Protein AF-A0A2E1WHD1-F1 (afdb_monomer_lite)

pLDDT: mean 82.84, std 16.41, range [35.38, 97.62]

Sequence (177 aa):
MTIEGKLEAGIHPQEYGLNVEYLDINANNSYVYALLTLVSHVQRGSISQGQMKWLYERAIASAVPRNYIEEFMAFDHRKADLEEYMISSGGDSIARVLLYDTAQMIAYGDRYDRRRRSSNSYRKVYSDAARILGVSPGVSRSIVTIVKQEVKLLDTKTRVFWGETPYTPPPENHTQN

Foldseek 3Di:
DDDPQQDPDQPDCPPVVHDSVPDGPQLVLLLLLLLLLLLCVLVVNDDDPLLLVVVLVVCVSSVPDVVSNVVSSPDNSNPDDNQVSLVSNPHLVCLLVSLLSSLLSVVRSCVVVVHDDDLVVCVSSSVVSCVVSVHDPVSSVVSNVVSVVVSVVVVVCCCVVDVVPHDDDDPPPPPDD

Radius of gyration: 17.39 Å; chains: 1; bounding box: 35×46×44 Å

Structure (mmCIF, N/CA/C/O backbone):
data_AF-A0A2E1WHD1-F1
#
_entry.id   AF-A0A2E1WHD1-F1
#
loop_
_atom_site.group_PDB
_atom_site.id
_atom_site.type_symbol
_atom_site.label_atom_id
_atom_site.label_alt_id
_atom_site.label_comp_id
_atom_site.label_asym_id
_atom_site.label_entity_id
_atom_site.label_seq_id
_atom_site.pdbx_PDB_ins_code
_atom_site.Cartn_x
_atom_site.Cartn_y
_atom_site.Cartn_z
_atom_site.occupancy
_atom_site.B_iso_or_equiv
_atom_site.auth_seq_id
_atom_site.auth_comp_id
_atom_site.auth_asym_id
_atom_site.auth_atom_id
_atom_site.pdbx_PDB_model_num
ATOM 1 N N . MET A 1 1 ? 16.466 -17.774 -0.183 1.00 35.38 1 MET A N 1
ATOM 2 C CA . MET A 1 1 ? 15.896 -19.127 0.021 1.00 35.38 1 MET A CA 1
ATOM 3 C C . MET A 1 1 ? 15.836 -19.291 1.532 1.00 35.38 1 MET A C 1
ATOM 5 O O . MET A 1 1 ? 16.863 -19.111 2.146 1.00 35.38 1 MET A O 1
ATOM 9 N N . THR A 1 2 ? 14.687 -19.436 2.192 1.00 38.84 2 THR A N 1
ATOM 10 C CA . THR A 1 2 ? 14.675 -19.396 3.674 1.00 38.84 2 THR A CA 1
ATOM 11 C C . THR A 1 2 ? 15.324 -20.648 4.270 1.00 38.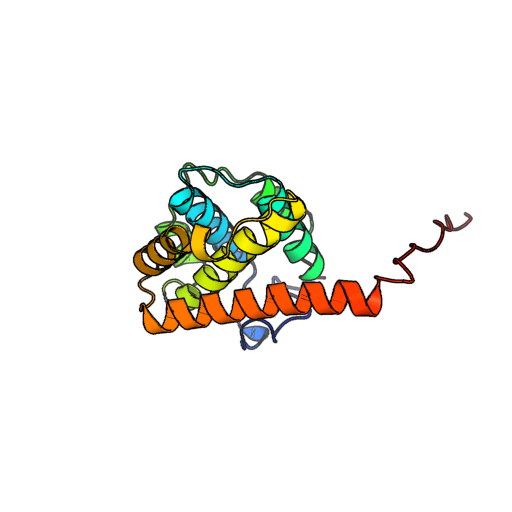84 2 THR A C 1
ATOM 13 O O . THR A 1 2 ? 14.853 -21.752 3.999 1.00 38.84 2 THR A O 1
ATOM 16 N N . ILE A 1 3 ? 16.342 -20.474 5.115 1.00 36.78 3 ILE A N 1
ATOM 17 C CA . ILE A 1 3 ? 16.845 -21.494 6.046 1.00 36.78 3 ILE A CA 1
ATOM 18 C C . ILE A 1 3 ? 16.324 -21.110 7.444 1.00 36.78 3 ILE A C 1
ATOM 20 O O . ILE A 1 3 ? 16.394 -19.948 7.835 1.00 36.78 3 ILE A O 1
ATOM 24 N N . GLU A 1 4 ? 15.731 -22.063 8.171 1.00 42.16 4 GLU A N 1
ATOM 25 C CA . GLU A 1 4 ? 15.281 -21.897 9.574 1.00 42.16 4 GLU A CA 1
ATOM 26 C C . GLU A 1 4 ? 14.217 -20.808 9.841 1.00 42.16 4 GLU A C 1
ATOM 28 O O . GLU A 1 4 ? 14.164 -20.222 10.920 1.00 42.16 4 GLU A O 1
ATOM 33 N N . GLY A 1 5 ? 13.336 -20.515 8.878 1.00 40.38 5 GLY A N 1
ATOM 34 C CA . GLY A 1 5 ? 12.255 -19.534 9.081 1.00 40.38 5 GLY A CA 1
ATOM 35 C C . GLY A 1 5 ? 12.724 -18.074 9.133 1.00 40.38 5 GLY A C 1
ATOM 36 O O . GLY A 1 5 ? 11.909 -17.175 9.330 1.00 40.38 5 GLY A O 1
ATOM 37 N N . LYS A 1 6 ? 14.016 -17.822 8.892 1.00 43.66 6 LYS A N 1
ATOM 38 C CA . LYS A 1 6 ? 14.571 -16.487 8.664 1.00 43.66 6 LYS A CA 1
ATOM 39 C C . LYS A 1 6 ? 14.676 -16.227 7.165 1.00 43.66 6 LYS A C 1
ATOM 41 O O . LYS A 1 6 ? 15.094 -17.087 6.387 1.00 43.66 6 LYS A O 1
ATOM 46 N N . LEU A 1 7 ? 14.274 -15.026 6.753 1.00 43.50 7 LEU A N 1
ATOM 47 C CA . LEU A 1 7 ? 14.464 -14.539 5.389 1.00 43.50 7 LEU A CA 1
ATOM 48 C C . LEU A 1 7 ? 15.967 -14.453 5.095 1.00 43.50 7 LEU A C 1
ATOM 50 O O . LEU A 1 7 ? 16.631 -13.519 5.537 1.00 43.50 7 LEU A O 1
ATOM 54 N N . GLU A 1 8 ? 16.514 -15.396 4.322 1.00 43.00 8 GLU A N 1
ATOM 55 C CA . GLU A 1 8 ? 17.799 -15.156 3.661 1.00 43.00 8 GLU A CA 1
ATOM 56 C C . GLU A 1 8 ? 17.590 -14.062 2.613 1.00 43.00 8 GLU A C 1
ATOM 58 O O . GLU A 1 8 ? 17.079 -14.322 1.522 1.00 43.00 8 GLU A O 1
ATOM 63 N N . ALA A 1 9 ? 17.962 -12.842 2.999 1.00 41.62 9 ALA A N 1
ATOM 64 C CA . ALA A 1 9 ? 18.231 -11.701 2.136 1.00 41.62 9 ALA A CA 1
ATOM 65 C C . ALA A 1 9 ? 17.211 -11.487 1.000 1.00 41.62 9 ALA A C 1
ATOM 67 O O . ALA A 1 9 ? 17.521 -11.619 -0.183 1.00 41.62 9 ALA A O 1
ATOM 68 N N . GLY A 1 10 ? 16.005 -11.050 1.368 1.00 38.16 10 GLY A N 1
ATOM 69 C CA . GLY A 1 10 ? 15.224 -10.161 0.511 1.00 38.16 10 GLY A CA 1
ATOM 70 C C . GLY A 1 10 ? 15.826 -8.758 0.605 1.00 38.16 10 GLY A C 1
ATOM 71 O O . GLY A 1 10 ? 15.809 -8.134 1.667 1.00 38.16 10 GLY A O 1
ATOM 72 N N . ILE A 1 11 ? 16.433 -8.277 -0.478 1.00 41.28 11 ILE A N 1
ATOM 73 C CA . ILE A 1 11 ? 17.066 -6.957 -0.537 1.00 41.28 11 ILE A CA 1
ATOM 74 C C . ILE A 1 11 ? 15.963 -5.894 -0.512 1.00 41.28 11 ILE A C 1
ATOM 76 O O . ILE A 1 11 ? 15.415 -5.561 -1.552 1.00 41.28 11 ILE A O 1
ATOM 80 N N . HIS A 1 12 ? 15.646 -5.373 0.674 1.00 43.06 12 HIS A N 1
ATOM 81 C CA . HIS A 1 12 ? 15.426 -3.941 0.915 1.00 43.06 12 HIS A CA 1
ATOM 82 C C . HIS A 1 12 ? 15.328 -3.626 2.430 1.00 43.06 12 HIS A C 1
ATOM 84 O O . HIS A 1 12 ? 14.352 -3.036 2.886 1.00 43.06 12 HIS A O 1
ATOM 90 N N . PRO A 1 13 ? 16.373 -3.897 3.246 1.00 40.78 13 PRO A N 1
ATOM 91 C CA . PRO A 1 13 ? 16.456 -3.342 4.612 1.00 40.78 13 PRO A CA 1
ATOM 92 C C . PRO A 1 13 ? 16.420 -1.793 4.642 1.00 40.78 13 PRO A C 1
ATOM 94 O O . PRO A 1 13 ? 16.269 -1.169 5.688 1.00 40.78 13 PRO A O 1
ATOM 97 N N . GLN A 1 14 ? 16.523 -1.150 3.474 1.00 45.44 14 GLN A N 1
ATOM 98 C CA . GLN A 1 14 ? 16.440 0.297 3.286 1.00 45.44 14 GLN A CA 1
ATOM 99 C C . GLN A 1 14 ? 15.009 0.846 3.187 1.00 45.44 14 GLN A C 1
ATOM 101 O O . GLN A 1 14 ? 14.849 2.054 3.322 1.00 45.44 14 GLN A O 1
ATOM 106 N N . GLU A 1 15 ? 13.982 0.023 2.939 1.00 55.50 15 GLU A N 1
ATOM 107 C CA . GLU A 1 15 ? 12.640 0.562 2.659 1.00 55.50 15 GLU A CA 1
ATOM 108 C C . GLU A 1 15 ? 11.956 1.133 3.908 1.00 55.50 15 GLU A C 1
ATOM 110 O O . GLU A 1 15 ? 11.275 2.153 3.838 1.00 55.50 15 GLU A O 1
ATOM 115 N N . TYR A 1 16 ? 12.214 0.532 5.071 1.00 62.34 16 TYR A N 1
ATOM 116 C CA . TYR A 1 16 ? 11.620 0.956 6.343 1.00 62.34 16 TYR A CA 1
ATOM 117 C C . TYR A 1 16 ? 12.642 1.442 7.375 1.00 62.34 16 TYR A C 1
ATOM 119 O O . TYR A 1 16 ? 12.263 1.836 8.476 1.00 62.34 16 TYR A O 1
ATOM 127 N N . GLY A 1 17 ? 13.937 1.406 7.041 1.00 61.84 17 GLY A N 1
ATOM 128 C CA . GLY A 1 17 ? 15.014 1.739 7.977 1.00 61.84 17 GLY A CA 1
ATOM 129 C C . GLY A 1 17 ? 15.140 0.755 9.148 1.00 61.84 17 GLY A C 1
ATOM 130 O O . GLY A 1 17 ? 15.564 1.157 10.230 1.00 61.84 17 GLY A O 1
ATOM 131 N N . LEU A 1 18 ? 14.755 -0.512 8.948 1.00 64.56 18 LEU A N 1
ATOM 132 C CA . LEU A 1 18 ? 14.842 -1.584 9.945 1.00 64.56 18 LEU A CA 1
ATOM 133 C C . LEU A 1 18 ? 16.026 -2.513 9.651 1.00 64.56 18 LEU A C 1
ATOM 135 O O . LEU A 1 18 ? 16.345 -2.786 8.494 1.00 64.56 18 LEU A O 1
ATOM 139 N N . ASN A 1 19 ? 16.660 -3.037 10.705 1.00 66.00 19 ASN A N 1
ATOM 140 C CA . ASN A 1 19 ? 17.640 -4.113 10.553 1.00 66.00 19 ASN A CA 1
ATOM 141 C C . ASN A 1 19 ? 16.906 -5.411 10.155 1.00 66.00 19 ASN A C 1
ATOM 143 O O . ASN A 1 19 ? 15.895 -5.769 10.757 1.00 66.00 19 ASN A O 1
ATOM 147 N N . VAL A 1 20 ? 17.435 -6.101 9.141 1.00 62.84 20 VAL A N 1
ATOM 148 C CA . VAL A 1 20 ? 16.902 -7.346 8.566 1.00 62.84 20 VAL A CA 1
ATOM 149 C C . VAL A 1 20 ? 16.704 -8.454 9.607 1.00 62.84 20 VAL A C 1
ATOM 151 O O . VAL A 1 20 ? 15.812 -9.281 9.456 1.00 62.84 20 VAL A O 1
ATOM 154 N N . GLU A 1 21 ? 17.479 -8.443 10.693 1.00 67.75 21 GLU A N 1
ATOM 155 C CA . GLU A 1 21 ? 17.384 -9.424 11.783 1.00 67.75 21 GLU A CA 1
ATOM 156 C C . GLU A 1 21 ? 16.073 -9.343 12.581 1.00 67.75 21 GLU A C 1
ATOM 158 O O . GLU A 1 21 ? 15.735 -10.291 13.285 1.00 67.75 21 GLU A O 1
ATOM 163 N N . TYR A 1 22 ? 15.322 -8.242 12.459 1.00 65.94 22 TYR A N 1
ATOM 164 C CA . TYR A 1 22 ? 14.013 -8.073 13.100 1.00 65.94 22 TYR A CA 1
ATOM 165 C C . TYR A 1 22 ? 12.838 -8.564 12.240 1.00 65.94 22 TYR A C 1
ATOM 167 O O . TYR A 1 22 ? 11.689 -8.417 12.651 1.00 65.94 22 TYR A O 1
ATOM 175 N N . LEU A 1 23 ? 13.092 -9.119 11.049 1.00 64.19 23 LEU A N 1
ATOM 176 C CA . LEU A 1 23 ? 12.035 -9.617 10.169 1.00 64.19 23 LEU A CA 1
ATOM 177 C C . LEU A 1 23 ? 11.653 -11.059 10.529 1.00 64.19 23 LEU A C 1
ATOM 179 O O . LEU A 1 23 ? 12.451 -11.982 10.367 1.00 64.19 23 LEU A O 1
ATOM 183 N N . ASP A 1 24 ? 10.405 -11.246 10.956 1.00 68.56 24 ASP A N 1
ATOM 184 C CA . ASP A 1 24 ? 9.797 -12.549 11.239 1.00 68.56 24 ASP A CA 1
ATOM 185 C C . ASP A 1 24 ? 8.795 -12.925 10.133 1.00 68.56 24 ASP A C 1
ATOM 187 O O . ASP A 1 24 ? 7.937 -12.128 9.745 1.00 68.56 24 ASP A O 1
ATOM 191 N N . ILE A 1 25 ? 8.908 -14.143 9.592 1.00 64.69 25 ILE A N 1
ATOM 192 C CA . ILE A 1 25 ? 8.091 -14.586 8.453 1.00 64.69 25 ILE A CA 1
ATOM 193 C C . ILE A 1 25 ? 6.607 -14.759 8.805 1.00 64.69 25 ILE A C 1
ATOM 195 O O . ILE A 1 25 ? 5.747 -14.467 7.976 1.00 64.69 25 ILE A O 1
ATOM 199 N N . ASN A 1 26 ? 6.289 -15.179 10.030 1.00 66.06 26 ASN A N 1
ATOM 200 C CA . ASN A 1 26 ? 4.904 -15.328 10.468 1.00 66.06 26 ASN A CA 1
ATOM 201 C C . ASN A 1 26 ? 4.280 -13.951 10.707 1.00 66.06 26 ASN A C 1
ATOM 203 O O . ASN A 1 26 ? 3.154 -13.703 10.273 1.00 66.06 26 ASN A O 1
ATOM 207 N N . ALA A 1 27 ? 5.047 -13.026 11.294 1.00 71.94 27 ALA A N 1
ATOM 208 C CA . ALA A 1 27 ? 4.636 -11.629 11.416 1.00 71.94 27 ALA A CA 1
ATOM 209 C C . ALA A 1 27 ? 4.400 -10.978 10.039 1.00 71.94 27 ALA A C 1
ATOM 211 O O . ALA A 1 27 ? 3.487 -10.164 9.902 1.00 71.94 27 ALA A O 1
ATOM 212 N N . ASN A 1 28 ? 5.153 -11.371 9.002 1.00 74.50 28 ASN A N 1
ATOM 213 C CA . ASN A 1 28 ? 4.973 -10.862 7.638 1.00 74.50 28 ASN A CA 1
ATOM 214 C C . ASN A 1 28 ? 3.647 -11.293 6.991 1.00 74.50 28 ASN A C 1
ATOM 216 O O . ASN A 1 28 ? 3.013 -10.476 6.326 1.00 74.50 28 ASN A O 1
ATOM 220 N N . ASN A 1 29 ? 3.183 -12.531 7.185 1.00 81.06 29 ASN A N 1
ATOM 221 C CA . ASN A 1 29 ? 1.879 -12.940 6.640 1.00 81.06 29 ASN A CA 1
ATOM 222 C C . ASN A 1 29 ? 0.736 -12.185 7.325 1.00 81.06 29 ASN A C 1
ATOM 224 O O . ASN A 1 29 ? -0.117 -11.610 6.647 1.00 81.06 29 ASN A O 1
ATOM 228 N N . SER A 1 30 ? 0.772 -12.093 8.659 1.00 85.50 30 SER A N 1
ATOM 229 C CA . SER A 1 30 ? -0.159 -11.248 9.413 1.00 85.50 30 SER A CA 1
ATOM 230 C C . SER A 1 30 ? -0.097 -9.787 8.972 1.00 85.50 30 SER A C 1
ATOM 232 O O . SER A 1 30 ? -1.130 -9.132 8.868 1.00 85.50 30 SER A O 1
ATOM 234 N N . TYR A 1 31 ? 1.091 -9.278 8.641 1.00 88.75 31 TYR A N 1
ATOM 235 C CA . TYR A 1 31 ? 1.258 -7.922 8.129 1.00 88.75 31 TYR A CA 1
ATOM 236 C C . TYR A 1 31 ? 0.536 -7.732 6.788 1.00 88.75 31 TYR A C 1
ATOM 238 O O . TYR A 1 31 ? -0.207 -6.765 6.614 1.00 88.75 31 TYR A O 1
ATOM 246 N N . VAL A 1 32 ? 0.696 -8.667 5.844 1.00 91.81 32 VAL A N 1
ATOM 247 C CA . VAL A 1 32 ? 0.009 -8.599 4.544 1.00 91.81 32 VAL A CA 1
ATOM 248 C C . VAL A 1 32 ? -1.510 -8.715 4.716 1.00 91.81 32 VAL A C 1
ATOM 250 O O . VAL A 1 32 ? -2.257 -7.985 4.061 1.00 91.81 32 VAL A O 1
ATOM 253 N N . TYR A 1 33 ? -1.989 -9.554 5.638 1.00 94.19 33 TYR A N 1
ATOM 254 C CA . TYR A 1 33 ? -3.413 -9.627 5.979 1.00 94.19 33 TYR A CA 1
ATOM 255 C C . TYR A 1 33 ? -3.930 -8.325 6.590 1.00 94.19 33 TYR A C 1
ATOM 257 O O . TYR A 1 33 ? -4.992 -7.846 6.182 1.00 94.19 33 TYR A O 1
ATOM 265 N N . ALA A 1 34 ? -3.172 -7.691 7.489 1.00 95.00 34 ALA A N 1
ATOM 266 C CA . ALA A 1 34 ? -3.506 -6.377 8.030 1.00 95.00 34 ALA A CA 1
ATOM 267 C C . ALA A 1 34 ? -3.568 -5.315 6.918 1.00 95.00 34 ALA A C 1
ATOM 269 O O . ALA A 1 34 ? -4.510 -4.521 6.879 1.00 95.00 34 ALA A O 1
ATOM 270 N N . LEU A 1 35 ? -2.626 -5.337 5.968 1.00 96.38 35 LEU A N 1
ATOM 271 C CA . LEU A 1 35 ? -2.591 -4.416 4.827 1.00 96.38 35 LEU A CA 1
ATOM 272 C C . LEU A 1 35 ? -3.826 -4.577 3.940 1.00 96.38 35 LEU A C 1
ATOM 274 O O . LEU A 1 35 ? -4.530 -3.599 3.677 1.00 96.38 35 LEU A O 1
ATOM 278 N N . LEU A 1 36 ? -4.118 -5.805 3.509 1.00 97.38 36 LEU A N 1
ATOM 279 C CA . LEU A 1 36 ? -5.283 -6.108 2.679 1.00 97.38 36 LEU A CA 1
ATOM 280 C C . LEU A 1 36 ? -6.583 -5.725 3.392 1.00 97.38 36 LEU A C 1
ATOM 282 O O . LEU A 1 36 ? -7.445 -5.070 2.802 1.00 97.38 36 LEU A O 1
ATOM 286 N N . THR A 1 37 ? -6.708 -6.066 4.674 1.00 97.19 37 THR A N 1
ATOM 287 C CA . THR A 1 37 ? -7.889 -5.746 5.486 1.00 97.19 37 THR A CA 1
ATOM 288 C C . THR A 1 37 ? -8.070 -4.239 5.634 1.00 97.19 37 THR A C 1
ATOM 290 O O . THR A 1 37 ? -9.170 -3.725 5.417 1.00 97.19 37 THR A O 1
ATOM 293 N N . LEU A 1 38 ? -6.999 -3.496 5.927 1.00 97.62 38 LEU A N 1
ATOM 294 C CA . LEU A 1 38 ? -7.058 -2.045 6.065 1.00 97.62 38 LEU A CA 1
ATOM 295 C C . LEU A 1 38 ? -7.424 -1.369 4.741 1.00 97.62 38 LEU A C 1
ATOM 297 O O . LEU A 1 38 ? -8.359 -0.568 4.717 1.00 97.62 38 LEU A O 1
ATOM 301 N N . VAL A 1 39 ? -6.737 -1.707 3.642 1.00 97.19 39 VAL A N 1
ATOM 302 C CA . VAL A 1 39 ? -6.990 -1.153 2.297 1.00 97.19 39 VAL A CA 1
ATOM 303 C C . VAL A 1 39 ? -8.427 -1.437 1.858 1.00 97.19 39 VAL A C 1
ATOM 305 O O . VAL A 1 39 ? -9.114 -0.541 1.362 1.00 97.19 39 VAL A O 1
ATOM 308 N N . SER A 1 40 ? -8.901 -2.662 2.089 1.00 96.62 40 SER A N 1
ATOM 309 C CA . SER A 1 40 ? -10.293 -3.069 1.899 1.00 96.62 40 SER A CA 1
ATOM 310 C C . SER A 1 40 ? -11.240 -2.183 2.706 1.00 96.62 40 SER A C 1
ATOM 312 O O . SER A 1 40 ? -12.143 -1.564 2.140 1.00 96.62 40 SER A O 1
ATOM 314 N N . HIS A 1 41 ? -11.012 -2.048 4.012 1.00 95.38 41 HIS A N 1
ATOM 315 C CA . HIS A 1 41 ? -11.870 -1.295 4.921 1.00 95.38 41 HIS A CA 1
ATOM 316 C C . HIS A 1 41 ? -11.998 0.180 4.511 1.00 95.38 41 HIS A C 1
ATOM 318 O O . HIS A 1 41 ? -13.108 0.690 4.327 1.00 95.38 41 HIS A O 1
ATOM 324 N N . VAL A 1 42 ? -10.873 0.865 4.271 1.00 95.81 42 VAL A N 1
ATOM 325 C CA . VAL A 1 42 ? -10.873 2.293 3.897 1.00 95.81 42 VAL A CA 1
ATOM 326 C C . VAL A 1 42 ? -11.410 2.552 2.484 1.00 95.81 42 VAL A C 1
ATOM 328 O O . VAL A 1 42 ? -11.747 3.690 2.149 1.00 95.81 42 VAL A O 1
ATOM 331 N N . GLN A 1 43 ? -11.554 1.501 1.672 1.00 94.38 43 GLN A N 1
ATOM 332 C CA . GLN A 1 43 ? -12.176 1.525 0.346 1.00 94.38 43 GLN A CA 1
ATOM 333 C C . GLN A 1 43 ? -13.500 0.737 0.288 1.00 94.38 43 GLN A C 1
ATOM 335 O O . GLN A 1 43 ? -13.937 0.342 -0.794 1.00 94.38 43 GLN A O 1
ATOM 340 N N . ARG A 1 44 ? -14.180 0.550 1.430 1.00 93.44 44 ARG A N 1
ATOM 341 C CA . ARG A 1 44 ? -15.524 -0.061 1.525 1.00 93.44 44 ARG A CA 1
ATOM 342 C C . ARG A 1 44 ? -15.606 -1.474 0.927 1.00 93.44 44 ARG A C 1
ATOM 344 O O . ARG A 1 44 ? -16.527 -1.791 0.179 1.00 93.44 44 ARG A O 1
ATOM 351 N N . GLY A 1 45 ? -14.629 -2.314 1.242 1.00 92.56 45 GLY A N 1
ATOM 352 C CA . GLY A 1 45 ? -14.551 -3.708 0.804 1.00 92.56 45 GLY A CA 1
ATOM 353 C C . GLY A 1 45 ? -13.941 -3.911 -0.586 1.00 92.56 45 GLY A C 1
ATOM 354 O O . GLY A 1 45 ? -13.895 -5.043 -1.071 1.00 92.56 45 GLY A O 1
ATOM 355 N N . SER A 1 46 ? -13.494 -2.846 -1.257 1.00 92.06 46 SER A N 1
ATOM 356 C CA . SER A 1 46 ? -12.941 -2.929 -2.611 1.00 92.06 46 SER A CA 1
ATOM 357 C C . SER A 1 46 ? -11.422 -2.801 -2.610 1.00 92.06 46 SER A C 1
ATOM 359 O O . SER A 1 46 ? -10.886 -1.807 -2.135 1.00 92.06 46 SER A O 1
ATOM 361 N N . ILE A 1 47 ? -10.750 -3.745 -3.265 1.00 95.44 47 ILE A N 1
ATOM 362 C CA . ILE A 1 47 ? -9.351 -3.633 -3.688 1.00 95.44 47 ILE A CA 1
ATOM 363 C C . ILE A 1 47 ? -9.332 -3.812 -5.206 1.00 95.44 47 ILE A C 1
ATOM 365 O O . ILE A 1 47 ? -10.018 -4.689 -5.733 1.00 95.44 47 ILE A O 1
ATOM 369 N N . SER A 1 48 ? -8.639 -2.936 -5.932 1.00 95.12 48 SER A N 1
ATOM 370 C CA . SER A 1 48 ? -8.593 -3.023 -7.395 1.00 95.12 48 SER A CA 1
ATOM 371 C C . SER A 1 48 ? -7.598 -4.078 -7.885 1.00 95.12 48 SER A C 1
ATOM 373 O O . SER A 1 48 ? -6.692 -4.488 -7.158 1.00 95.12 48 SER A O 1
ATOM 375 N N . GLN A 1 49 ? -7.730 -4.494 -9.149 1.00 95.38 49 GLN A N 1
ATOM 376 C CA . GLN A 1 49 ? -6.769 -5.411 -9.771 1.00 95.38 49 GLN A CA 1
ATOM 377 C C . GLN A 1 49 ? -5.356 -4.827 -9.767 1.00 95.38 49 GLN A C 1
ATOM 379 O O . GLN A 1 49 ? -4.405 -5.537 -9.456 1.00 95.38 49 GLN A O 1
ATOM 384 N N . GLY A 1 50 ? -5.210 -3.533 -10.050 1.00 95.31 50 GLY A N 1
ATOM 385 C CA . GLY A 1 50 ? -3.926 -2.859 -9.989 1.00 95.31 50 GLY A CA 1
ATOM 386 C C . GLY A 1 50 ? -3.314 -2.832 -8.590 1.00 95.31 50 GLY A C 1
ATOM 387 O O . GLY A 1 50 ? -2.111 -3.035 -8.453 1.00 95.31 50 GLY A O 1
ATOM 388 N N . GLN A 1 51 ? -4.125 -2.640 -7.548 1.00 95.88 51 GLN A N 1
ATOM 389 C CA . GLN A 1 51 ? -3.668 -2.709 -6.155 1.00 95.88 51 GLN A CA 1
ATOM 390 C C . GLN A 1 51 ? -3.163 -4.119 -5.806 1.00 95.88 51 GLN A C 1
ATOM 392 O O . GLN A 1 51 ? -2.064 -4.258 -5.275 1.00 95.88 51 GLN A O 1
ATOM 397 N N . MET A 1 52 ? -3.905 -5.167 -6.182 1.00 96.50 52 MET A N 1
ATOM 398 C CA . MET A 1 52 ? -3.460 -6.559 -6.004 1.00 96.50 52 MET A CA 1
ATOM 399 C C . MET A 1 52 ? -2.199 -6.876 -6.816 1.00 96.50 52 MET A C 1
ATOM 401 O O . MET A 1 52 ? -1.302 -7.561 -6.331 1.00 96.50 52 MET A O 1
ATOM 405 N N . LYS A 1 53 ? -2.090 -6.344 -8.039 1.00 94.56 53 LYS A N 1
ATOM 406 C CA . LYS A 1 53 ? -0.902 -6.507 -8.881 1.00 94.56 53 LYS A CA 1
ATOM 407 C C . LYS A 1 53 ? 0.334 -5.853 -8.264 1.00 94.56 53 LYS A C 1
ATOM 409 O O . LYS A 1 53 ? 1.404 -6.452 -8.297 1.00 94.56 53 LYS A O 1
ATOM 414 N N . TRP A 1 54 ? 0.188 -4.668 -7.674 1.00 94.19 54 TRP A N 1
ATOM 415 C CA . TRP A 1 54 ? 1.274 -4.025 -6.937 1.00 94.19 54 TRP A CA 1
ATOM 416 C C . TRP 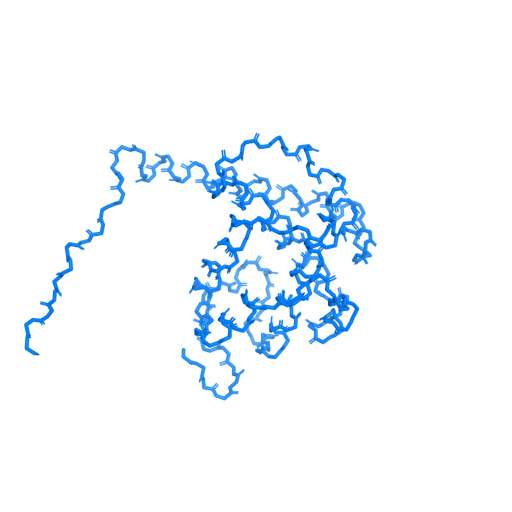A 1 54 ? 1.765 -4.899 -5.777 1.00 94.19 54 TRP A C 1
ATOM 418 O O . TRP A 1 54 ? 2.969 -5.100 -5.644 1.00 94.19 54 TRP A O 1
ATOM 428 N N . LEU A 1 55 ? 0.846 -5.463 -4.982 1.00 93.69 55 LEU A N 1
ATOM 429 C CA . LEU A 1 55 ? 1.200 -6.346 -3.866 1.00 93.69 55 LEU A CA 1
ATOM 430 C C . LEU A 1 55 ? 1.940 -7.597 -4.357 1.00 93.69 55 LEU A C 1
ATOM 432 O O . LEU A 1 55 ? 2.970 -7.963 -3.796 1.00 93.69 55 LEU A O 1
ATOM 436 N N . TYR A 1 56 ? 1.450 -8.214 -5.435 1.00 91.56 56 TYR A N 1
ATOM 437 C CA . TYR A 1 56 ? 2.097 -9.364 -6.061 1.00 91.56 56 TYR A CA 1
ATOM 438 C C . TYR A 1 56 ? 3.527 -9.048 -6.516 1.00 91.56 56 TYR A C 1
ATOM 440 O O . TYR A 1 56 ? 4.461 -9.760 -6.157 1.00 91.56 56 TYR A O 1
ATOM 448 N N . GLU A 1 57 ? 3.724 -7.967 -7.279 1.00 88.12 57 GLU A N 1
ATOM 449 C CA . GLU A 1 57 ? 5.054 -7.589 -7.775 1.00 88.12 57 GLU A CA 1
ATOM 450 C C . GLU A 1 57 ? 6.004 -7.202 -6.633 1.00 88.12 57 GLU A C 1
ATOM 452 O O . GLU A 1 57 ? 7.175 -7.583 -6.667 1.00 88.12 57 GLU A O 1
ATOM 457 N N . ARG A 1 58 ? 5.500 -6.526 -5.590 1.00 86.75 58 ARG A N 1
ATOM 458 C CA . ARG A 1 58 ? 6.252 -6.234 -4.360 1.00 86.75 58 ARG A CA 1
ATOM 459 C C . ARG A 1 58 ? 6.725 -7.518 -3.685 1.00 86.75 58 ARG A C 1
ATOM 461 O O . ARG A 1 58 ? 7.906 -7.641 -3.391 1.00 86.75 58 ARG A O 1
ATOM 468 N N . ALA A 1 59 ? 5.842 -8.497 -3.500 1.00 84.44 59 ALA A N 1
ATOM 469 C CA . ALA A 1 59 ? 6.198 -9.764 -2.869 1.00 84.44 59 ALA A CA 1
ATOM 470 C C . ALA A 1 59 ? 7.234 -10.563 -3.677 1.00 84.44 59 ALA A C 1
ATOM 472 O O . ALA A 1 59 ? 8.159 -11.136 -3.098 1.00 84.44 59 ALA A O 1
ATOM 473 N N . ILE A 1 60 ? 7.128 -10.551 -5.011 1.00 82.56 60 ILE A N 1
ATOM 474 C CA . ILE A 1 60 ? 8.142 -11.138 -5.899 1.00 82.56 60 ILE A CA 1
ATOM 475 C C . ILE A 1 60 ? 9.488 -10.418 -5.737 1.00 82.56 60 ILE A C 1
ATOM 477 O O . ILE A 1 60 ? 10.513 -11.080 -5.583 1.00 82.56 60 ILE A O 1
ATOM 481 N N . ALA A 1 61 ? 9.497 -9.080 -5.728 1.00 77.06 61 ALA A N 1
ATOM 482 C CA . ALA A 1 61 ? 10.714 -8.286 -5.543 1.00 77.06 61 ALA A CA 1
ATOM 483 C C . ALA A 1 61 ? 11.360 -8.506 -4.163 1.00 77.06 61 ALA A C 1
ATOM 485 O O . ALA A 1 61 ? 12.584 -8.511 -4.049 1.00 77.06 61 ALA A O 1
ATOM 486 N N . SER A 1 62 ? 10.551 -8.757 -3.132 1.00 75.06 62 SER A N 1
ATOM 487 C CA . SER A 1 62 ? 10.999 -9.117 -1.782 1.00 75.06 62 SER A CA 1
ATOM 488 C C . SER A 1 62 ? 11.386 -10.595 -1.627 1.00 75.06 62 SER A C 1
ATOM 490 O O . SER A 1 62 ? 11.693 -11.021 -0.515 1.00 75.06 62 SER A O 1
ATOM 492 N N . ALA A 1 63 ? 11.389 -11.378 -2.713 1.00 76.56 63 ALA A N 1
ATOM 493 C CA . ALA A 1 63 ? 11.720 -12.804 -2.727 1.00 76.56 63 ALA A CA 1
ATOM 494 C C . ALA A 1 63 ? 10.857 -13.666 -1.780 1.00 76.56 63 ALA A C 1
ATOM 496 O O . ALA A 1 63 ? 11.324 -14.674 -1.242 1.00 76.56 63 ALA A O 1
ATOM 497 N N . VAL A 1 64 ? 9.587 -13.292 -1.591 1.00 77.56 64 VAL A N 1
ATOM 498 C CA . VAL A 1 64 ? 8.628 -14.088 -0.814 1.00 77.56 64 VAL A CA 1
ATOM 499 C C . VAL A 1 64 ? 8.380 -15.429 -1.528 1.00 77.56 64 VAL A C 1
ATOM 501 O O . VAL A 1 64 ? 8.175 -15.439 -2.747 1.00 77.56 64 VAL A O 1
ATOM 504 N N . PRO A 1 65 ? 8.391 -16.577 -0.821 1.00 80.25 65 PRO A N 1
ATOM 505 C CA . PRO A 1 65 ? 8.101 -17.867 -1.442 1.00 80.25 65 PRO A CA 1
ATOM 506 C C . PRO A 1 65 ? 6.698 -17.911 -2.068 1.00 80.25 65 PRO A C 1
ATOM 508 O O . PRO A 1 65 ? 5.735 -17.399 -1.500 1.00 80.25 65 PRO A O 1
ATOM 511 N N . ARG A 1 66 ? 6.574 -18.546 -3.244 1.00 82.94 66 ARG A N 1
ATOM 512 C CA . ARG A 1 66 ? 5.345 -18.508 -4.062 1.00 82.94 66 ARG A CA 1
ATOM 513 C C . ARG A 1 66 ? 4.100 -19.025 -3.344 1.00 82.94 66 ARG A C 1
ATOM 515 O O . ARG A 1 66 ? 3.041 -18.443 -3.530 1.00 82.94 66 ARG A O 1
ATOM 522 N N . ASN A 1 67 ? 4.233 -20.055 -2.511 1.00 83.81 67 ASN A N 1
ATOM 523 C CA . ASN A 1 67 ? 3.115 -20.599 -1.739 1.00 83.81 67 ASN A CA 1
ATOM 524 C C . ASN A 1 67 ? 2.503 -19.543 -0.802 1.00 83.81 67 ASN A C 1
ATOM 526 O O . ASN A 1 67 ? 1.287 -19.410 -0.757 1.00 83.81 67 ASN A O 1
ATOM 530 N N . TYR A 1 68 ? 3.324 -18.718 -0.142 1.00 84.31 68 TYR A N 1
ATOM 531 C CA . TYR A 1 68 ? 2.814 -17.620 0.686 1.00 84.31 68 TYR A CA 1
ATOM 532 C C . TYR A 1 68 ? 2.158 -16.527 -0.157 1.00 84.31 68 TYR A C 1
ATOM 534 O O . TYR A 1 68 ? 1.136 -15.975 0.242 1.00 84.31 68 TYR A O 1
ATOM 542 N N . ILE A 1 69 ? 2.708 -16.239 -1.345 1.00 85.75 69 ILE A N 1
ATOM 543 C CA . ILE A 1 69 ? 2.081 -15.299 -2.282 1.00 85.75 69 ILE A CA 1
ATOM 544 C C . ILE A 1 69 ? 0.686 -15.781 -2.672 1.00 85.75 69 ILE A C 1
ATOM 546 O O . ILE A 1 69 ? -0.266 -15.009 -2.633 1.00 85.75 69 ILE A O 1
ATOM 550 N N . GLU A 1 70 ? 0.540 -17.054 -3.021 1.00 88.56 70 GLU A N 1
ATOM 551 C CA . GLU A 1 70 ? -0.756 -17.640 -3.363 1.00 88.56 70 GLU A CA 1
ATOM 552 C C . GLU A 1 70 ? -1.749 -17.555 -2.195 1.00 88.56 70 GLU A C 1
ATOM 554 O O . GLU A 1 70 ? -2.896 -17.154 -2.406 1.00 88.56 70 GLU A O 1
ATOM 559 N N . GLU A 1 71 ? -1.298 -17.841 -0.969 1.00 90.00 71 GLU A N 1
ATOM 560 C CA . GLU A 1 71 ? -2.114 -17.749 0.247 1.00 90.00 71 GLU A CA 1
ATOM 561 C C . GLU A 1 71 ? -2.692 -16.343 0.452 1.00 90.00 71 GLU A C 1
ATOM 563 O O . GLU A 1 71 ? -3.914 -16.183 0.527 1.00 90.00 71 GLU A O 1
ATOM 568 N N . PHE A 1 72 ? -1.855 -15.299 0.488 1.00 87.31 72 PHE A N 1
ATOM 569 C CA . PHE A 1 72 ? -2.376 -13.953 0.735 1.00 87.31 72 PHE A CA 1
ATOM 570 C C . PHE A 1 72 ? -3.095 -13.333 -0.462 1.00 87.31 72 PHE A C 1
ATOM 572 O O . PHE A 1 72 ? -3.929 -12.448 -0.277 1.00 87.31 72 PHE A O 1
ATOM 579 N N . MET A 1 73 ? -2.850 -13.803 -1.688 1.00 91.69 73 MET A N 1
ATOM 580 C CA . MET A 1 73 ? -3.620 -13.365 -2.858 1.00 91.69 73 MET A CA 1
ATOM 581 C C . MET A 1 73 ? -5.036 -13.965 -2.878 1.00 91.69 73 MET A C 1
ATOM 583 O O . MET A 1 73 ? -5.925 -13.386 -3.505 1.00 91.69 73 MET A O 1
ATOM 587 N N . ALA A 1 74 ? -5.261 -15.082 -2.177 1.00 93.31 74 ALA A N 1
ATOM 588 C CA . ALA A 1 74 ? -6.568 -15.725 -2.010 1.00 93.31 74 ALA A CA 1
ATOM 589 C C . ALA A 1 74 ? -7.331 -15.275 -0.745 1.00 93.31 74 ALA A C 1
ATOM 591 O O . ALA A 1 74 ? -8.470 -15.693 -0.526 1.00 93.31 74 ALA A O 1
ATOM 592 N N . PHE A 1 75 ? -6.722 -14.432 0.090 1.00 94.44 75 PHE A N 1
ATOM 593 C CA . PHE A 1 75 ? -7.250 -14.026 1.390 1.00 94.44 75 PHE A CA 1
ATOM 594 C C . PHE A 1 75 ? -8.571 -13.230 1.306 1.00 94.44 75 PHE A C 1
ATOM 596 O O . PHE A 1 75 ? -8.672 -12.229 0.590 1.00 94.44 75 PHE A O 1
ATOM 603 N N . ASP A 1 76 ? -9.583 -13.621 2.099 1.00 94.19 76 ASP A N 1
ATOM 604 C CA . ASP A 1 76 ? -10.871 -12.907 2.206 1.00 94.19 76 ASP A CA 1
ATOM 605 C C . ASP A 1 76 ? -10.767 -11.674 3.123 1.00 94.19 76 ASP A C 1
ATOM 607 O O . ASP A 1 76 ? -11.286 -11.611 4.239 1.00 94.19 76 ASP A O 1
ATOM 611 N N . HIS A 1 77 ? -10.126 -10.637 2.594 1.00 94.94 77 HIS A N 1
ATOM 612 C CA . HIS A 1 77 ? -9.888 -9.355 3.257 1.00 94.94 77 HIS A CA 1
ATOM 613 C C . HIS A 1 77 ? -11.156 -8.545 3.602 1.00 94.94 77 HIS A C 1
ATOM 615 O O . HIS A 1 77 ? -11.064 -7.457 4.175 1.00 94.94 77 HIS A O 1
ATOM 621 N N . ARG A 1 78 ? -12.356 -8.978 3.187 1.00 91.69 78 ARG A N 1
ATOM 622 C CA . ARG A 1 78 ? -13.610 -8.249 3.467 1.00 91.69 78 ARG A CA 1
ATOM 623 C C . ARG A 1 78 ? -14.212 -8.606 4.817 1.00 91.69 78 ARG A C 1
ATOM 625 O O . ARG A 1 78 ? -14.948 -7.791 5.366 1.00 91.69 78 ARG A O 1
ATOM 632 N N . LYS A 1 79 ? -13.947 -9.821 5.300 1.00 90.19 79 LYS A N 1
ATOM 633 C CA . LYS A 1 79 ? -14.482 -10.343 6.567 1.00 90.19 79 LYS A CA 1
ATOM 634 C C . LYS A 1 79 ? -13.431 -10.441 7.671 1.00 90.19 79 LYS A C 1
ATOM 636 O O . LYS A 1 79 ? -13.765 -10.823 8.784 1.00 90.19 79 LYS A O 1
ATOM 641 N N . ALA A 1 80 ? -12.187 -10.128 7.335 1.00 93.06 80 ALA A N 1
ATOM 642 C CA . ALA A 1 80 ? -11.040 -10.184 8.218 1.00 93.06 80 ALA A CA 1
ATOM 643 C C . ALA A 1 80 ? -11.122 -9.176 9.374 1.00 93.06 80 ALA A C 1
ATOM 645 O O . ALA A 1 80 ? -11.598 -8.050 9.193 1.00 93.06 80 ALA A O 1
ATOM 646 N N . ASP A 1 81 ? -10.610 -9.577 10.538 1.00 91.38 81 ASP A N 1
ATOM 647 C CA . ASP A 1 81 ? -10.437 -8.702 11.693 1.00 91.38 81 ASP A CA 1
ATOM 648 C C . ASP A 1 81 ? -9.075 -8.002 11.625 1.00 91.38 81 ASP A C 1
ATOM 650 O O . ASP A 1 81 ? -8.019 -8.623 11.730 1.00 91.38 81 ASP A O 1
ATOM 654 N N . LEU A 1 82 ? -9.093 -6.682 11.432 1.00 91.12 82 LEU A N 1
ATOM 655 C CA . LEU A 1 82 ? -7.869 -5.892 11.358 1.00 91.12 82 LEU A CA 1
ATOM 656 C C . LEU A 1 82 ? -7.070 -5.942 12.668 1.00 91.12 82 LEU A C 1
ATOM 658 O O . LEU A 1 82 ? -5.843 -5.925 12.615 1.00 91.12 82 LEU A O 1
ATOM 662 N N . GLU A 1 83 ? -7.736 -5.968 13.824 1.00 90.25 83 GLU A N 1
ATOM 663 C CA . GLU A 1 83 ? -7.068 -5.893 15.126 1.00 90.25 83 GLU A CA 1
ATOM 664 C C . GLU A 1 83 ? -6.237 -7.155 15.393 1.00 90.25 83 GLU A C 1
ATOM 666 O O . GLU A 1 83 ? -5.072 -7.059 15.787 1.00 90.25 83 GLU A O 1
ATOM 671 N N . GLU A 1 84 ? -6.784 -8.326 15.065 1.00 91.00 84 GLU A N 1
ATOM 672 C CA . GLU A 1 84 ? -6.093 -9.618 15.155 1.00 91.00 84 GLU A CA 1
ATOM 673 C C . GLU A 1 84 ? -4.787 -9.628 14.340 1.00 91.00 84 GLU A C 1
ATOM 675 O O . GLU A 1 84 ? -3.708 -9.986 14.837 1.00 91.00 84 GLU A O 1
ATOM 680 N N . TYR A 1 85 ? -4.862 -9.187 13.082 1.00 88.56 85 TYR A N 1
ATOM 681 C CA . TYR A 1 85 ? -3.700 -9.163 12.196 1.00 88.56 85 TYR A CA 1
ATOM 682 C C . TYR A 1 85 ? -2.699 -8.070 12.565 1.00 88.56 85 TYR A C 1
ATOM 684 O O . TYR A 1 85 ? -1.495 -8.275 12.416 1.00 88.56 85 TYR A O 1
ATOM 692 N N . MET A 1 86 ? -3.157 -6.938 13.105 1.00 85.81 86 MET A N 1
ATOM 693 C CA . MET A 1 86 ? -2.282 -5.898 13.650 1.00 85.81 86 MET A CA 1
ATOM 694 C C . MET A 1 86 ? -1.468 -6.418 14.836 1.00 85.81 86 MET A C 1
ATOM 696 O O . MET A 1 86 ? -0.249 -6.273 14.843 1.00 85.81 86 MET A O 1
ATOM 700 N N . ILE A 1 87 ? -2.102 -7.062 15.819 1.00 83.44 87 ILE A N 1
ATOM 701 C CA . ILE A 1 87 ? -1.407 -7.590 17.005 1.00 83.44 87 ILE A CA 1
ATOM 702 C C . ILE A 1 87 ? -0.338 -8.609 16.596 1.00 83.44 87 ILE A C 1
ATOM 704 O O . ILE A 1 87 ? 0.814 -8.507 17.020 1.00 83.44 87 ILE A O 1
ATOM 708 N N . SER A 1 88 ? -0.696 -9.554 15.724 1.00 79.94 88 SER A N 1
ATOM 709 C CA . SER A 1 88 ? 0.202 -10.634 15.292 1.00 79.94 88 SER A CA 1
ATOM 710 C C . SER A 1 88 ? 1.317 -10.195 14.332 1.00 79.94 88 SER A C 1
ATOM 712 O O . SER A 1 88 ? 2.256 -10.955 14.111 1.00 79.94 88 SER A O 1
ATOM 714 N N . SER A 1 89 ? 1.265 -8.970 13.802 1.00 74.75 89 SER A N 1
ATOM 715 C CA . SER A 1 89 ? 2.301 -8.399 12.927 1.00 74.75 89 SER A CA 1
ATOM 716 C C . SER A 1 89 ? 3.231 -7.393 13.617 1.00 74.75 89 SER A C 1
ATOM 718 O O . SER A 1 89 ? 4.115 -6.838 12.969 1.00 74.75 89 SER A O 1
ATOM 720 N N . GLY A 1 90 ? 3.070 -7.165 14.927 1.00 76.06 90 GLY A N 1
ATOM 721 C CA . GLY A 1 90 ? 3.904 -6.243 15.713 1.00 76.06 90 GLY A CA 1
ATOM 722 C C . GLY A 1 90 ? 3.148 -5.064 16.337 1.00 76.06 90 GLY A C 1
ATOM 723 O O . GLY A 1 90 ? 3.766 -4.197 16.963 1.00 76.06 90 GLY A O 1
ATOM 724 N N . GLY A 1 91 ? 1.823 -5.016 16.192 1.00 82.88 91 GLY A N 1
ATOM 725 C CA . GLY A 1 91 ? 0.942 -4.038 16.829 1.00 82.88 91 GLY A CA 1
ATOM 726 C C . GLY A 1 91 ? 1.266 -2.596 16.440 1.00 82.88 91 GLY A C 1
ATOM 727 O O . GLY A 1 91 ? 1.552 -2.281 15.285 1.00 82.88 91 GLY A O 1
ATOM 728 N N . ASP A 1 92 ? 1.271 -1.698 17.422 1.00 82.88 92 ASP A N 1
ATOM 729 C CA . ASP A 1 92 ? 1.518 -0.268 17.198 1.00 82.88 92 ASP A CA 1
ATOM 730 C C . ASP A 1 92 ? 2.891 0.032 16.572 1.00 82.88 92 ASP A C 1
ATOM 732 O O . ASP A 1 92 ? 3.067 1.068 15.921 1.00 82.88 92 ASP A O 1
ATOM 736 N N . SER A 1 93 ? 3.868 -0.871 16.725 1.00 82.06 93 SER A N 1
ATOM 737 C CA . SER A 1 93 ? 5.225 -0.674 16.199 1.00 82.06 93 SER A CA 1
ATOM 738 C C . SER A 1 93 ? 5.271 -0.619 14.666 1.00 82.06 93 SER A C 1
ATOM 740 O O . SER A 1 93 ? 6.116 0.079 14.103 1.00 82.06 93 SER A O 1
ATOM 742 N N . ILE A 1 94 ? 4.312 -1.260 13.988 1.00 84.94 94 ILE A N 1
ATOM 743 C CA . ILE A 1 94 ? 4.233 -1.303 12.523 1.00 84.94 94 ILE A CA 1
ATOM 744 C C . ILE A 1 94 ? 3.231 -0.307 11.933 1.00 84.94 94 ILE A C 1
ATOM 746 O O . ILE A 1 94 ? 3.185 -0.141 10.717 1.00 84.94 94 ILE A O 1
ATOM 750 N N . ALA A 1 95 ? 2.447 0.397 12.755 1.00 90.88 95 ALA A N 1
ATOM 751 C CA . ALA A 1 95 ? 1.336 1.238 12.298 1.00 90.88 95 ALA A CA 1
ATOM 752 C C . ALA A 1 95 ? 1.752 2.275 11.235 1.00 90.88 95 ALA A C 1
ATOM 754 O O . ALA A 1 95 ? 1.047 2.524 10.258 1.00 90.88 95 ALA A O 1
ATOM 755 N N . ARG A 1 96 ? 2.942 2.871 11.378 1.00 92.31 96 ARG A N 1
ATOM 756 C CA . ARG A 1 96 ? 3.469 3.840 10.399 1.00 92.31 96 ARG A CA 1
ATOM 757 C C . ARG A 1 96 ? 3.860 3.179 9.080 1.00 92.31 96 ARG A C 1
ATOM 759 O O . ARG A 1 96 ? 3.619 3.760 8.025 1.00 92.31 96 ARG A O 1
ATOM 766 N N . VAL A 1 97 ? 4.434 1.983 9.156 1.00 90.62 97 VAL A N 1
ATOM 767 C CA . VAL A 1 97 ? 4.822 1.178 7.994 1.00 90.62 97 VAL A CA 1
ATOM 768 C C . VAL A 1 97 ? 3.569 0.723 7.253 1.00 90.62 97 VAL A C 1
ATOM 770 O O . VAL A 1 97 ? 3.463 0.908 6.048 1.00 90.62 97 VAL A O 1
ATOM 773 N N . LEU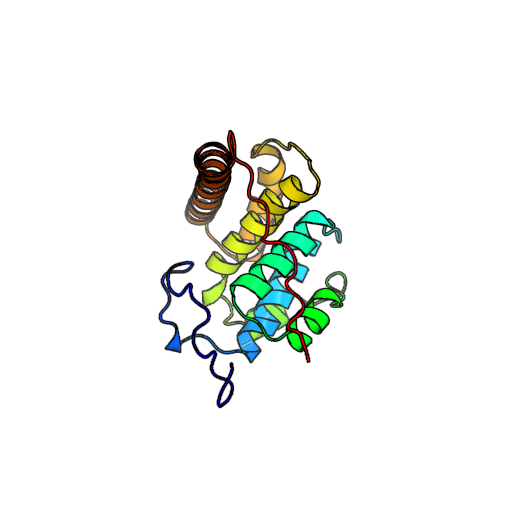 A 1 98 ? 2.562 0.234 7.979 1.00 92.94 98 LEU A N 1
ATOM 774 C CA . LEU A 1 98 ? 1.289 -0.184 7.401 1.00 92.94 98 LEU A CA 1
ATOM 775 C C . LEU A 1 98 ? 0.545 0.966 6.713 1.00 92.94 98 LEU A C 1
ATOM 777 O O . LEU A 1 98 ? -0.026 0.786 5.636 1.00 92.94 98 LEU A O 1
ATOM 781 N N . LEU A 1 99 ? 0.581 2.171 7.291 1.00 96.19 99 LEU A N 1
ATOM 782 C CA . LEU A 1 99 ? 0.026 3.363 6.648 1.00 96.19 99 LEU A CA 1
ATOM 783 C C . LEU A 1 99 ? 0.778 3.725 5.357 1.00 96.19 99 LEU A C 1
ATOM 785 O O . LEU A 1 99 ? 0.152 4.143 4.380 1.00 96.19 99 LEU A O 1
ATOM 789 N N . TYR A 1 100 ? 2.104 3.590 5.357 1.00 94.94 100 TYR A N 1
ATOM 790 C CA . TYR A 1 100 ? 2.939 3.824 4.182 1.00 94.94 100 TYR A CA 1
ATOM 791 C C . TYR A 1 100 ? 2.616 2.826 3.063 1.00 94.94 100 TYR A C 1
ATOM 793 O O . TYR A 1 100 ? 2.270 3.259 1.962 1.00 94.94 100 TYR A O 1
ATOM 801 N N . ASP A 1 101 ? 2.585 1.527 3.359 1.00 94.38 101 ASP A N 1
ATOM 802 C CA . ASP A 1 101 ? 2.251 0.478 2.390 1.00 94.38 101 ASP A CA 1
ATOM 803 C C . ASP A 1 101 ? 0.808 0.597 1.883 1.00 94.38 101 ASP A C 1
ATOM 805 O O . ASP A 1 101 ? 0.552 0.434 0.692 1.00 94.38 101 ASP A O 1
ATOM 809 N N . THR A 1 102 ? -0.138 0.986 2.745 1.00 96.12 102 THR A N 1
ATOM 810 C CA . THR A 1 102 ? -1.520 1.304 2.340 1.00 96.12 102 THR A CA 1
ATOM 811 C C . THR A 1 102 ? -1.537 2.416 1.291 1.00 96.12 102 THR A C 1
ATOM 813 O O . THR A 1 102 ? -2.222 2.317 0.269 1.00 96.12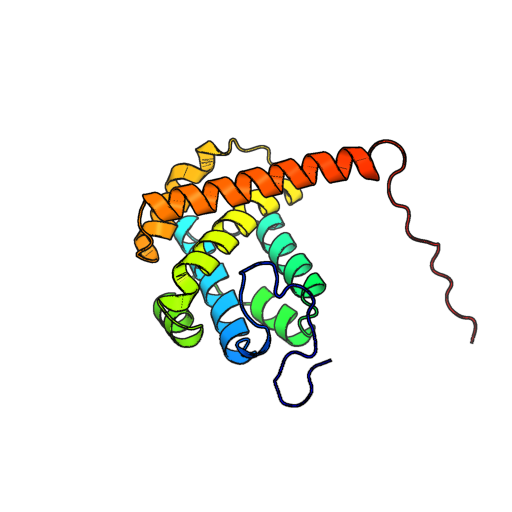 102 THR A O 1
ATOM 816 N N . ALA A 1 103 ? -0.775 3.489 1.521 1.00 95.25 103 ALA A N 1
ATOM 817 C CA . ALA A 1 103 ? -0.687 4.599 0.584 1.00 95.25 103 ALA A CA 1
ATOM 818 C C . ALA A 1 103 ? 0.018 4.202 -0.722 1.00 95.25 103 ALA A C 1
ATOM 820 O O . ALA A 1 103 ? -0.430 4.613 -1.796 1.00 95.25 103 ALA A O 1
ATOM 821 N N . GLN A 1 104 ? 1.076 3.389 -0.655 1.00 94.31 104 GLN A N 1
ATOM 822 C CA . GLN A 1 104 ? 1.750 2.870 -1.841 1.00 94.31 104 GLN A CA 1
ATOM 823 C C . GLN A 1 104 ? 0.832 1.961 -2.660 1.00 94.31 104 GLN A C 1
ATOM 825 O O . GLN A 1 104 ? 0.634 2.230 -3.846 1.00 94.31 104 GLN A O 1
ATOM 830 N N . MET A 1 105 ? 0.215 0.952 -2.041 1.00 95.31 105 MET A N 1
ATOM 831 C CA . MET A 1 105 ? -0.681 0.009 -2.713 1.00 95.31 105 MET A CA 1
ATOM 832 C C . MET A 1 105 ? -1.759 0.747 -3.500 1.00 95.31 105 MET A C 1
ATOM 834 O O . MET A 1 105 ? -1.971 0.476 -4.681 1.00 95.31 105 MET A O 1
ATOM 838 N N . ILE A 1 106 ? -2.390 1.745 -2.877 1.00 94.62 106 ILE A N 1
ATOM 839 C CA . ILE A 1 106 ? -3.424 2.558 -3.514 1.00 94.62 106 ILE A CA 1
ATOM 840 C C . ILE A 1 106 ? -2.856 3.395 -4.669 1.00 94.62 106 ILE A C 1
ATOM 842 O O . ILE A 1 106 ? -3.406 3.365 -5.773 1.00 94.62 106 ILE A O 1
ATOM 846 N N . ALA A 1 107 ? -1.771 4.138 -4.436 1.00 92.19 107 ALA A N 1
ATOM 847 C CA . ALA A 1 107 ? -1.231 5.076 -5.417 1.00 92.19 107 ALA A CA 1
ATOM 848 C C . ALA A 1 107 ? -0.594 4.381 -6.630 1.00 92.19 107 ALA A C 1
ATOM 850 O O . ALA A 1 107 ? -0.803 4.816 -7.763 1.00 92.19 107 ALA A O 1
ATOM 851 N N . TYR A 1 108 ? 0.168 3.308 -6.414 1.00 91.12 108 TYR A N 1
ATOM 852 C CA . TYR A 1 108 ? 0.754 2.510 -7.490 1.00 91.12 108 TYR A CA 1
ATOM 853 C C . TYR A 1 108 ? -0.287 1.624 -8.173 1.00 91.12 108 TYR A C 1
ATOM 855 O O . TYR A 1 108 ? -0.233 1.468 -9.394 1.00 91.12 108 TYR A O 1
ATOM 863 N N . GLY A 1 109 ? -1.273 1.113 -7.430 1.00 92.62 109 GLY A N 1
ATOM 864 C CA . GLY A 1 109 ? -2.356 0.304 -7.982 1.00 92.62 109 GLY A CA 1
ATOM 865 C C . GLY A 1 109 ? -3.137 1.017 -9.084 1.00 92.62 109 GLY A C 1
ATOM 866 O O . GLY A 1 109 ? -3.363 0.466 -10.159 1.00 92.62 109 GLY A O 1
ATOM 867 N N . ASP A 1 110 ? -3.434 2.297 -8.878 1.00 90.12 110 ASP A N 1
ATOM 868 C CA . ASP A 1 110 ? -4.068 3.151 -9.885 1.00 90.12 110 ASP A CA 1
ATOM 869 C C . ASP A 1 110 ? -3.288 3.211 -11.209 1.00 90.12 110 ASP A C 1
ATOM 871 O O . ASP A 1 110 ? -3.875 3.327 -12.286 1.00 90.12 110 ASP A O 1
ATOM 875 N N . ARG A 1 111 ? -1.957 3.096 -11.153 1.00 85.38 111 ARG A N 1
ATOM 876 C CA . ARG A 1 111 ? -1.100 3.116 -12.343 1.00 85.38 111 ARG A CA 1
ATOM 877 C C . ARG A 1 111 ? -1.263 1.850 -13.166 1.00 85.38 111 ARG A C 1
ATOM 879 O O . ARG A 1 111 ? -1.371 1.945 -14.388 1.00 85.38 111 ARG A O 1
ATOM 886 N N . TYR A 1 112 ? -1.313 0.692 -12.507 1.00 88.06 112 TYR A N 1
ATOM 887 C CA . TYR A 1 112 ? -1.615 -0.577 -13.170 1.00 88.06 112 TYR A CA 1
ATOM 888 C C . TYR A 1 112 ? -3.018 -0.553 -13.781 1.00 88.06 112 TYR A C 1
ATOM 890 O O . TYR A 1 112 ? -3.193 -0.986 -14.918 1.00 88.06 112 TYR A O 1
ATOM 898 N N . ASP A 1 113 ? -3.985 0.055 -13.088 1.00 88.69 113 ASP A N 1
ATOM 899 C CA . ASP A 1 113 ? -5.349 0.247 -13.594 1.00 88.69 113 ASP A CA 1
ATOM 900 C C . ASP A 1 113 ? -5.455 1.334 -14.682 1.00 88.69 113 ASP A C 1
ATOM 902 O O . ASP A 1 113 ? -6.544 1.586 -15.204 1.00 88.69 113 ASP A O 1
ATOM 906 N N . ARG A 1 114 ? -4.349 2.018 -15.016 1.00 84.69 114 ARG A N 1
ATOM 907 C CA . ARG A 1 114 ? -4.299 3.180 -15.925 1.00 84.69 114 ARG A CA 1
ATOM 908 C C . ARG A 1 114 ? -5.263 4.304 -15.522 1.00 84.69 114 ARG A C 1
ATOM 910 O O . ARG A 1 114 ? -5.691 5.107 -16.352 1.00 84.69 114 ARG A O 1
ATOM 917 N N . ARG A 1 115 ? -5.587 4.394 -14.233 1.00 80.25 115 ARG A N 1
ATOM 918 C CA . ARG A 1 115 ? -6.419 5.439 -13.642 1.00 80.25 115 ARG A CA 1
ATOM 919 C C . ARG A 1 115 ? -5.534 6.600 -13.220 1.00 80.25 115 ARG A C 1
ATOM 921 O O . ARG A 1 115 ? -4.613 6.459 -12.425 1.00 80.25 115 ARG A O 1
ATOM 928 N N . ARG A 1 116 ? -5.832 7.786 -13.745 1.00 68.44 116 ARG A N 1
ATOM 929 C CA . ARG A 1 116 ? -5.197 9.030 -13.301 1.00 68.44 116 ARG A CA 1
ATOM 930 C C . ARG A 1 116 ? -6.095 9.710 -12.285 1.00 68.44 116 ARG A C 1
ATOM 932 O O . ARG A 1 116 ? -6.932 10.532 -12.650 1.00 68.44 116 ARG A O 1
ATOM 939 N N . ARG A 1 117 ? -5.939 9.366 -11.008 1.00 76.44 117 ARG A N 1
ATOM 940 C CA . ARG A 1 117 ? -6.570 10.127 -9.927 1.00 76.44 117 ARG A CA 1
ATOM 941 C C . ARG A 1 117 ? -5.627 11.206 -9.423 1.00 76.44 117 ARG A C 1
ATOM 943 O O . ARG A 1 117 ? -4.410 11.037 -9.374 1.00 76.44 117 ARG A O 1
ATOM 950 N N . SER A 1 118 ? -6.202 12.342 -9.040 1.00 70.81 118 SER A N 1
ATOM 951 C CA . SER A 1 118 ? -5.446 13.362 -8.323 1.00 70.81 118 SER A CA 1
ATOM 952 C C . SER A 1 118 ? -5.015 12.798 -6.974 1.00 70.81 118 SER A C 1
ATOM 954 O O . SER A 1 118 ? -5.781 12.103 -6.312 1.00 70.81 118 SER A O 1
ATOM 956 N N . SER A 1 119 ? -3.824 13.163 -6.503 1.00 66.00 119 SER A N 1
ATOM 957 C CA . SER A 1 119 ? -3.375 12.769 -5.162 1.00 66.00 119 SER A CA 1
ATOM 958 C C . SER A 1 119 ? -4.325 13.237 -4.043 1.00 66.00 119 SER A C 1
ATOM 960 O O . SER A 1 119 ? -4.341 12.659 -2.959 1.00 66.00 119 SER A O 1
ATOM 962 N N . ASN A 1 120 ? -5.151 14.257 -4.311 1.00 73.75 120 ASN A N 1
ATOM 963 C CA . ASN A 1 120 ? -6.180 14.736 -3.388 1.00 73.75 120 ASN A CA 1
ATOM 964 C C . ASN A 1 120 ? -7.385 13.792 -3.290 1.00 73.75 120 ASN A C 1
ATOM 966 O O . ASN A 1 120 ? -8.069 13.802 -2.266 1.00 73.75 120 ASN A O 1
ATOM 970 N N . SER A 1 121 ? -7.619 12.945 -4.298 1.00 82.56 121 SER A N 1
ATOM 971 C CA . SER A 1 121 ? -8.692 11.943 -4.295 1.00 82.56 121 SER A CA 1
ATOM 972 C C . SER A 1 121 ? -8.538 10.934 -3.152 1.00 82.56 121 SER A C 1
ATOM 974 O O . SER A 1 121 ? -9.529 10.376 -2.694 1.00 82.56 121 SER A O 1
ATOM 976 N N . TYR A 1 122 ? -7.318 10.764 -2.637 1.00 87.50 122 TYR A N 1
ATOM 977 C CA . TYR A 1 122 ? -7.007 9.844 -1.544 1.00 87.50 122 TYR A CA 1
ATOM 978 C C . TYR A 1 122 ? -6.972 10.480 -0.164 1.00 87.50 122 TYR A C 1
ATOM 980 O O . TYR A 1 122 ? -6.782 9.775 0.823 1.00 87.50 122 TYR A O 1
ATOM 988 N N . ARG A 1 123 ? -7.186 11.797 -0.054 1.00 89.50 123 ARG A N 1
ATOM 989 C CA . ARG A 1 123 ? -7.019 12.506 1.222 1.00 89.50 123 ARG A CA 1
ATOM 990 C C . ARG A 1 123 ? -7.861 11.890 2.338 1.00 89.50 123 ARG A C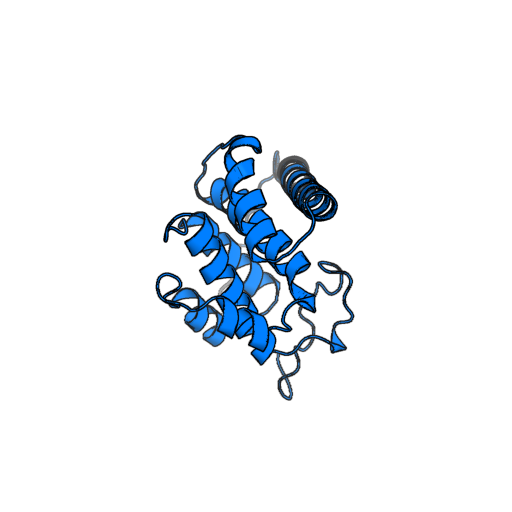 1
ATOM 992 O O . ARG A 1 123 ? -7.342 11.681 3.427 1.00 89.50 123 ARG A O 1
ATOM 999 N N . LYS A 1 124 ? -9.133 11.585 2.048 1.00 92.62 124 LYS A N 1
ATOM 1000 C CA . LYS A 1 124 ? -10.041 10.953 3.015 1.00 92.62 124 LYS A CA 1
ATOM 1001 C C . LYS A 1 124 ? -9.606 9.523 3.350 1.00 92.62 124 LYS A C 1
ATOM 1003 O O . LYS A 1 124 ? -9.604 9.149 4.513 1.00 92.62 124 LYS A O 1
ATOM 1008 N N . VAL A 1 125 ? -9.200 8.755 2.341 1.00 94.69 125 VAL A N 1
ATOM 1009 C CA . VAL A 1 125 ? -8.762 7.362 2.507 1.00 94.69 125 VAL A CA 1
ATOM 1010 C C . VAL A 1 125 ? -7.543 7.287 3.429 1.00 94.69 125 VAL A C 1
ATOM 1012 O O . VAL A 1 125 ? -7.542 6.533 4.394 1.00 94.69 125 VAL A O 1
ATOM 1015 N N . TYR A 1 126 ? -6.544 8.143 3.205 1.00 95.38 126 TYR A N 1
ATOM 1016 C CA . TYR A 1 126 ? -5.341 8.186 4.036 1.00 95.38 126 TYR A CA 1
ATOM 1017 C C . TYR A 1 126 ? -5.601 8.742 5.437 1.00 95.38 126 TYR A C 1
ATOM 1019 O O . TYR A 1 126 ? -4.998 8.264 6.395 1.00 95.38 126 TYR A O 1
ATOM 1027 N N . SER A 1 127 ? -6.506 9.718 5.588 1.00 95.62 127 SER A N 1
ATOM 1028 C CA . SER A 1 127 ? -6.889 10.198 6.920 1.00 95.62 127 SER A CA 1
ATOM 1029 C C . SER A 1 127 ? -7.655 9.144 7.715 1.00 95.62 127 SER A C 1
ATOM 1031 O O . SER A 1 127 ? -7.447 9.031 8.920 1.00 95.62 127 SER A O 1
ATOM 1033 N N . ASP A 1 128 ? -8.518 8.368 7.054 1.00 96.88 128 ASP A N 1
ATOM 1034 C CA . ASP A 1 128 ? -9.254 7.279 7.695 1.00 96.88 128 ASP A CA 1
ATOM 1035 C C . ASP A 1 128 ? -8.295 6.164 8.126 1.00 96.88 128 ASP A C 1
ATOM 1037 O O . ASP A 1 128 ? -8.346 5.752 9.282 1.00 96.88 128 ASP A O 1
ATOM 1041 N N . ALA A 1 129 ? -7.368 5.753 7.250 1.00 97.25 129 ALA A N 1
ATOM 1042 C CA . ALA A 1 129 ? -6.334 4.770 7.575 1.00 97.25 129 ALA A CA 1
ATOM 1043 C C . ALA A 1 129 ? -5.468 5.219 8.762 1.00 97.25 129 ALA A C 1
ATOM 1045 O O . ALA A 1 129 ? -5.288 4.475 9.720 1.00 97.25 129 ALA A O 1
ATOM 1046 N N . ALA A 1 130 ? -4.983 6.465 8.746 1.00 97.31 130 ALA A N 1
ATOM 1047 C CA . ALA A 1 130 ? -4.167 7.001 9.832 1.00 97.31 130 ALA A CA 1
ATOM 1048 C C . ALA A 1 130 ? -4.920 7.048 11.166 1.00 97.31 130 ALA A C 1
ATOM 1050 O O . ALA A 1 130 ? -4.344 6.726 12.201 1.00 97.31 130 ALA A O 1
ATOM 1051 N N . ARG A 1 131 ? -6.209 7.416 11.143 1.00 97.00 131 ARG A N 1
ATOM 1052 C CA . ARG A 1 131 ? -7.061 7.430 12.337 1.00 97.00 131 ARG A CA 1
ATOM 1053 C C . ARG A 1 131 ? -7.259 6.025 12.904 1.00 97.00 131 ARG A C 1
ATOM 1055 O O . ARG A 1 131 ? -7.187 5.875 14.115 1.00 97.00 131 ARG A O 1
ATOM 1062 N N . ILE A 1 132 ? -7.513 5.033 12.048 1.00 95.94 132 ILE A N 1
ATOM 1063 C CA . ILE A 1 132 ? -7.658 3.626 12.456 1.00 95.94 132 ILE A CA 1
ATOM 1064 C C . ILE A 1 132 ? -6.371 3.130 13.123 1.00 95.94 132 ILE A C 1
ATOM 1066 O O . ILE A 1 132 ? -6.429 2.490 14.162 1.00 95.94 132 ILE A O 1
ATOM 1070 N N . LEU A 1 133 ? -5.217 3.494 12.564 1.00 95.50 133 LEU A N 1
ATOM 1071 C CA . LEU A 1 133 ? -3.902 3.074 13.046 1.00 95.50 133 LEU A CA 1
ATOM 1072 C C . LEU A 1 133 ? -3.332 3.933 14.190 1.00 95.50 133 LEU A C 1
ATOM 1074 O O . LEU A 1 133 ? -2.168 3.774 14.545 1.00 95.50 133 LEU A O 1
ATOM 1078 N N . GLY A 1 134 ? -4.081 4.912 14.710 1.00 95.62 134 GLY A N 1
ATOM 1079 C CA . GLY A 1 134 ? -3.582 5.818 15.754 1.00 95.62 134 GLY A CA 1
ATOM 1080 C C . GLY A 1 134 ? -2.392 6.700 15.331 1.00 95.62 134 GLY A C 1
ATOM 1081 O O . GLY A 1 134 ? -1.707 7.279 16.175 1.00 95.62 134 GLY A O 1
ATOM 1082 N N . VAL A 1 135 ? -2.121 6.843 14.029 1.00 96.12 135 VAL A N 1
ATOM 1083 C CA . VAL A 1 135 ? -0.993 7.634 13.518 1.00 96.12 135 VAL A CA 1
ATOM 1084 C C . VAL A 1 135 ? -1.356 9.117 13.506 1.00 96.12 135 VAL A C 1
ATOM 1086 O O . VAL A 1 135 ? -2.348 9.535 12.906 1.00 96.12 135 VAL A O 1
ATOM 1089 N N . SER A 1 136 ? -0.514 9.948 14.127 1.00 96.62 136 SER A N 1
ATOM 1090 C CA . SER A 1 136 ? -0.786 11.383 14.240 1.00 96.62 136 SER A CA 1
ATOM 1091 C C . SER A 1 136 ? -0.903 12.073 12.866 1.00 96.62 136 SER A C 1
ATOM 1093 O O . SER A 1 136 ? -0.186 11.716 11.922 1.00 96.62 136 SER A O 1
ATOM 1095 N N . PRO A 1 137 ? -1.737 13.126 12.727 1.00 94.69 137 PRO A N 1
ATOM 1096 C CA . PRO A 1 137 ? -1.920 13.817 11.446 1.00 94.69 137 PRO A CA 1
ATOM 1097 C C . PRO A 1 137 ? -0.627 14.397 10.855 1.00 94.69 137 PRO A C 1
ATOM 1099 O O . PRO A 1 137 ? -0.478 14.476 9.636 1.00 94.69 137 PRO A O 1
ATOM 1102 N N . GLY A 1 138 ? 0.316 14.820 11.705 1.00 96.50 138 GLY A N 1
ATOM 1103 C CA . GLY A 1 138 ? 1.634 15.287 11.270 1.00 96.50 138 GLY A CA 1
ATOM 1104 C C . GLY A 1 138 ? 2.425 14.184 10.571 1.00 96.50 138 GLY A C 1
ATOM 1105 O O . GLY A 1 138 ? 2.838 14.361 9.429 1.00 96.50 138 GLY A O 1
ATOM 1106 N N . VAL A 1 139 ? 2.551 13.026 11.224 1.00 95.94 139 VAL A N 1
ATOM 1107 C CA . VAL A 1 139 ? 3.282 11.864 10.698 1.00 95.94 139 VAL A CA 1
ATOM 1108 C C . VAL A 1 139 ? 2.595 11.291 9.458 1.00 95.94 139 VAL A C 1
ATOM 1110 O O . VAL A 1 139 ? 3.260 11.042 8.456 1.00 95.94 139 VAL A O 1
ATOM 1113 N N . SER A 1 140 ? 1.265 11.165 9.477 1.00 96.75 140 SER A N 1
ATOM 1114 C CA . SER A 1 140 ? 0.476 10.712 8.324 1.00 96.75 140 SER A CA 1
ATOM 1115 C C . SER A 1 140 ? 0.723 11.576 7.080 1.00 96.75 140 SER A C 1
ATOM 1117 O O . SER A 1 140 ? 0.950 11.050 5.990 1.00 96.75 140 SER A O 1
ATOM 1119 N N . ARG A 1 141 ? 0.764 12.910 7.229 1.00 95.31 141 ARG A N 1
ATOM 1120 C CA . ARG A 1 141 ? 1.082 13.819 6.114 1.00 95.31 141 ARG A CA 1
ATOM 1121 C C . ARG A 1 141 ? 2.495 13.614 5.575 1.00 95.31 141 ARG A C 1
ATOM 1123 O O . ARG A 1 141 ? 2.669 13.659 4.356 1.00 95.31 141 ARG A O 1
ATOM 1130 N N . SER A 1 142 ? 3.477 13.382 6.443 1.00 96.12 142 SER A N 1
ATOM 1131 C CA . SER A 1 142 ? 4.851 13.085 6.021 1.00 96.12 142 SER A CA 1
ATOM 1132 C C . SER A 1 142 ? 4.921 11.779 5.231 1.00 96.12 142 SER A C 1
ATOM 1134 O O . SER A 1 142 ? 5.453 11.779 4.126 1.00 96.12 142 SER A O 1
ATOM 1136 N N . ILE A 1 143 ? 4.294 10.709 5.727 1.00 94.62 143 ILE A N 1
ATOM 1137 C CA . ILE A 1 143 ? 4.224 9.405 5.045 1.00 94.62 143 ILE A CA 1
ATOM 1138 C C . ILE A 1 143 ? 3.597 9.542 3.655 1.00 94.62 143 ILE A C 1
ATOM 1140 O O . ILE A 1 143 ? 4.181 9.141 2.652 1.00 94.62 143 ILE A O 1
ATOM 1144 N N . VAL A 1 144 ? 2.434 10.189 3.566 1.00 93.75 144 VAL A N 1
ATOM 1145 C CA . VAL A 1 144 ? 1.756 10.413 2.283 1.00 93.75 144 VAL A CA 1
ATOM 1146 C C . VAL A 1 144 ? 2.608 11.268 1.335 1.00 93.75 144 VAL A C 1
ATOM 1148 O O . VAL A 1 144 ? 2.547 11.090 0.119 1.00 93.75 144 VAL A O 1
ATOM 1151 N N . THR A 1 145 ? 3.403 12.202 1.860 1.00 94.06 145 THR A N 1
ATOM 1152 C CA . THR A 1 145 ? 4.317 13.021 1.050 1.00 94.06 145 THR A CA 1
ATOM 1153 C C . THR A 1 145 ? 5.456 12.188 0.472 1.00 94.06 145 THR A C 1
ATOM 1155 O O . THR A 1 145 ? 5.749 12.343 -0.713 1.00 94.06 145 THR A O 1
ATOM 1158 N N . ILE A 1 146 ? 6.036 11.279 1.260 1.00 93.19 146 ILE A N 1
ATOM 1159 C CA . ILE A 1 146 ? 7.071 10.339 0.806 1.00 93.19 146 ILE A CA 1
ATOM 1160 C C . ILE A 1 146 ? 6.537 9.503 -0.363 1.00 93.19 146 ILE A C 1
ATOM 1162 O O . ILE A 1 146 ? 7.100 9.556 -1.454 1.00 93.19 146 ILE A O 1
ATOM 1166 N N . VAL A 1 147 ? 5.371 8.866 -0.206 1.00 92.12 147 VAL A N 1
ATOM 1167 C CA . VAL A 1 147 ? 4.766 8.053 -1.279 1.00 92.12 147 VAL A CA 1
ATOM 1168 C C . VAL A 1 147 ? 4.528 8.870 -2.553 1.00 92.12 147 VAL A C 1
ATOM 1170 O O . VAL A 1 147 ? 4.793 8.409 -3.662 1.00 92.12 147 VAL A O 1
ATOM 1173 N N . LYS A 1 148 ? 4.071 10.126 -2.435 1.00 90.38 148 LYS A N 1
ATOM 1174 C CA . LYS A 1 148 ? 3.914 11.009 -3.607 1.00 90.38 148 LYS A CA 1
ATOM 1175 C C . LYS A 1 148 ? 5.245 11.280 -4.313 1.00 90.38 148 LYS A C 1
ATOM 1177 O O . LYS A 1 148 ? 5.273 11.354 -5.543 1.00 90.38 148 LYS A O 1
ATOM 1182 N N . GLN A 1 149 ? 6.324 11.474 -3.556 1.00 92.94 149 GLN A N 1
ATOM 1183 C CA . GLN A 1 149 ? 7.658 11.702 -4.110 1.00 92.94 149 GLN A CA 1
ATOM 1184 C C . GLN A 1 149 ? 8.187 10.450 -4.812 1.00 92.94 149 GLN A C 1
ATOM 1186 O O . GLN A 1 149 ? 8.712 10.567 -5.916 1.00 92.94 149 GLN A O 1
ATOM 1191 N N . GLU A 1 150 ? 7.983 9.267 -4.238 1.00 91.62 150 GLU A N 1
ATOM 1192 C CA . GLU A 1 150 ? 8.381 7.987 -4.835 1.00 91.62 150 GLU A CA 1
ATOM 1193 C C . GLU A 1 150 ? 7.638 7.701 -6.138 1.00 91.62 150 GLU A C 1
ATOM 1195 O O . GLU A 1 150 ? 8.262 7.396 -7.152 1.00 91.62 150 GLU A O 1
ATOM 1200 N N . VAL A 1 151 ? 6.317 7.899 -6.152 1.00 88.19 151 VAL A N 1
ATOM 1201 C CA . VAL A 1 151 ? 5.488 7.765 -7.360 1.00 88.19 151 VAL A CA 1
ATOM 1202 C C . VAL A 1 151 ? 6.001 8.699 -8.461 1.00 88.19 151 VAL A C 1
ATOM 1204 O O . VAL A 1 151 ? 6.161 8.271 -9.603 1.00 88.19 151 VAL A O 1
ATOM 1207 N N . LYS A 1 152 ? 6.324 9.957 -8.129 1.00 90.00 152 LYS A N 1
ATOM 1208 C CA . LYS A 1 152 ? 6.905 10.923 -9.080 1.00 90.00 152 LYS A CA 1
ATOM 1209 C C . LYS A 1 152 ? 8.313 10.520 -9.538 1.00 90.00 152 LYS A C 1
ATOM 1211 O O . LYS A 1 152 ? 8.676 10.718 -10.702 1.00 90.00 152 LYS A O 1
ATOM 1216 N N . LEU A 1 153 ? 9.128 9.980 -8.637 1.00 92.25 153 LEU A N 1
ATOM 1217 C CA . LEU A 1 153 ? 10.459 9.489 -8.967 1.00 92.25 153 LEU A CA 1
ATOM 1218 C C . LEU A 1 153 ? 10.372 8.295 -9.922 1.00 92.25 153 LEU A C 1
ATOM 1220 O O . LEU A 1 153 ? 11.145 8.245 -10.875 1.00 92.25 153 LEU A O 1
ATOM 1224 N N . LEU A 1 154 ? 9.406 7.389 -9.740 1.00 88.12 154 LEU A N 1
ATOM 1225 C CA . LEU A 1 154 ? 9.166 6.292 -10.676 1.00 88.12 154 LEU A CA 1
ATOM 1226 C C . LEU A 1 154 ? 8.821 6.807 -12.081 1.00 88.12 154 LEU A C 1
ATOM 1228 O O . LEU A 1 154 ? 9.372 6.288 -13.052 1.00 88.12 154 LEU A O 1
ATOM 1232 N N . ASP A 1 155 ? 7.980 7.842 -12.219 1.00 86.38 155 ASP A N 1
ATOM 1233 C CA . ASP A 1 155 ? 7.679 8.468 -13.526 1.00 86.38 155 ASP A CA 1
ATOM 1234 C C . ASP A 1 155 ? 8.951 8.930 -14.216 1.00 86.38 155 ASP A C 1
ATOM 1236 O O . ASP A 1 155 ? 9.152 8.725 -15.414 1.00 86.38 155 ASP A O 1
ATOM 1240 N N . THR A 1 156 ? 9.798 9.583 -13.426 1.00 92.50 156 THR A N 1
ATOM 1241 C CA . THR A 1 156 ? 11.051 10.160 -13.886 1.00 92.50 156 THR A CA 1
ATOM 1242 C C . THR A 1 156 ? 11.998 9.052 -14.332 1.00 92.50 156 THR A C 1
ATOM 1244 O O . THR A 1 156 ? 12.475 9.091 -15.462 1.00 92.50 156 THR A O 1
ATOM 1247 N N . LYS A 1 157 ? 12.192 8.016 -13.505 1.00 89.81 157 LYS A N 1
ATOM 1248 C CA . LYS A 1 157 ? 13.004 6.839 -13.840 1.00 89.81 157 LYS A CA 1
ATOM 1249 C C . LYS A 1 157 ? 12.491 6.145 -15.099 1.00 89.81 157 LYS A C 1
ATOM 1251 O O . LYS A 1 157 ? 13.276 5.866 -15.994 1.00 89.81 157 LYS A O 1
ATOM 1256 N N . THR A 1 158 ? 11.182 5.922 -15.201 1.00 86.94 158 THR A N 1
ATOM 1257 C CA . THR A 1 158 ? 10.572 5.251 -16.359 1.00 86.94 158 THR A CA 1
ATOM 1258 C C . THR A 1 158 ? 10.848 6.018 -17.648 1.00 86.94 158 THR A C 1
ATOM 1260 O O . THR A 1 158 ? 11.226 5.426 -18.650 1.00 86.94 158 THR A O 1
ATOM 1263 N N . ARG A 1 159 ? 10.715 7.347 -17.616 1.00 90.25 159 ARG A N 1
ATOM 1264 C CA . ARG A 1 159 ? 10.989 8.197 -18.777 1.00 90.25 159 ARG A CA 1
ATOM 1265 C C . ARG A 1 159 ? 12.469 8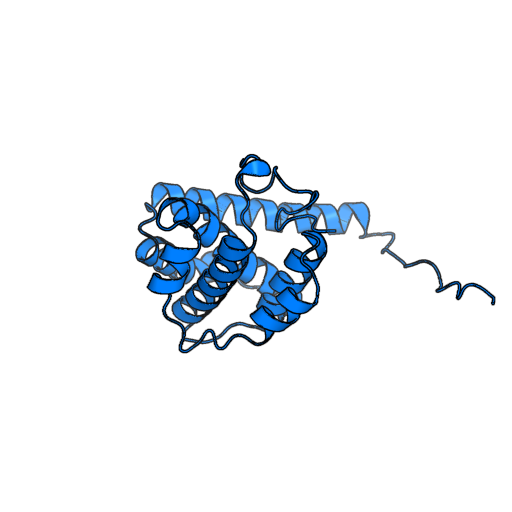.228 -19.147 1.00 90.25 159 ARG A C 1
ATOM 1267 O O . ARG A 1 159 ? 12.786 8.146 -20.323 1.00 90.25 159 ARG A O 1
ATOM 1274 N N . VAL A 1 160 ? 13.348 8.364 -18.155 1.00 94.38 160 VAL A N 1
ATOM 1275 C CA . VAL A 1 160 ? 14.797 8.493 -18.370 1.00 94.38 160 VAL A CA 1
ATOM 1276 C C . VAL A 1 160 ? 15.409 7.180 -18.849 1.00 94.38 160 VAL A C 1
ATOM 1278 O O . VAL A 1 160 ? 16.186 7.190 -19.792 1.00 94.38 160 VAL A O 1
ATOM 1281 N N . PHE A 1 161 ? 15.060 6.056 -18.222 1.00 91.00 161 PHE A N 1
ATOM 1282 C CA . PHE A 1 161 ? 15.671 4.767 -18.548 1.00 91.00 161 PHE A CA 1
ATOM 1283 C C . PHE A 1 161 ? 15.001 4.059 -19.728 1.00 91.00 161 PHE A C 1
ATOM 1285 O O . PHE A 1 161 ? 15.683 3.354 -20.460 1.00 91.00 161 PHE A O 1
ATOM 1292 N N . TRP A 1 162 ? 13.690 4.241 -19.923 1.00 91.44 162 TRP A N 1
ATOM 1293 C CA . TRP A 1 162 ? 12.900 3.412 -20.846 1.00 91.44 162 TRP A CA 1
ATOM 1294 C C . TRP A 1 162 ? 12.050 4.212 -21.840 1.00 91.44 162 TRP A C 1
ATOM 1296 O O . TRP A 1 162 ? 11.243 3.623 -22.555 1.00 91.44 162 TRP A O 1
ATOM 1306 N N . GLY A 1 163 ? 12.175 5.545 -21.871 1.00 88.25 163 GLY A N 1
ATOM 1307 C CA . GLY A 1 163 ? 11.356 6.402 -22.733 1.00 88.25 163 GLY A CA 1
ATOM 1308 C C . GLY A 1 163 ? 11.683 6.262 -24.220 1.00 88.25 163 GLY A C 1
ATOM 1309 O O . GLY A 1 163 ? 10.768 6.151 -25.030 1.00 88.25 163 GLY A O 1
ATOM 1310 N N . GLU A 1 164 ? 12.973 6.257 -24.565 1.00 88.50 164 GLU A N 1
ATOM 1311 C CA . GLU A 1 164 ? 13.449 6.132 -25.954 1.00 88.50 164 GLU A CA 1
ATOM 1312 C C . GLU A 1 164 ? 13.754 4.680 -26.332 1.00 88.50 164 GLU A C 1
ATOM 1314 O O . GLU A 1 164 ? 13.450 4.253 -27.444 1.00 88.50 164 GLU A O 1
ATOM 1319 N N . THR A 1 165 ? 14.282 3.905 -25.381 1.00 90.06 165 THR A N 1
ATOM 1320 C CA . THR A 1 165 ? 14.659 2.500 -25.575 1.00 90.06 165 THR A CA 1
ATOM 1321 C C . THR A 1 165 ? 13.940 1.628 -24.543 1.00 90.06 165 THR A C 1
ATOM 1323 O O . THR A 1 165 ? 14.501 1.342 -23.483 1.00 90.06 165 THR A O 1
ATOM 1326 N N . PRO A 1 166 ? 12.680 1.225 -24.795 1.00 87.62 166 PRO A N 1
ATOM 1327 C CA . PRO A 1 166 ? 11.951 0.347 -23.888 1.00 87.62 166 PRO A CA 1
ATOM 1328 C C . PRO A 1 166 ? 12.684 -0.978 -23.669 1.00 87.62 166 PRO A C 1
ATOM 1330 O O . PRO A 1 166 ? 13.267 -1.543 -24.598 1.00 87.62 166 PRO A O 1
ATOM 1333 N N . TYR A 1 167 ? 12.623 -1.500 -22.442 1.00 84.56 167 TYR A N 1
ATOM 1334 C CA . TYR A 1 167 ? 13.187 -2.810 -22.134 1.00 84.56 167 TYR A CA 1
ATOM 1335 C C . TYR A 1 167 ? 12.559 -3.890 -23.022 1.00 84.56 167 TYR A C 1
ATOM 1337 O O . TYR A 1 167 ? 11.337 -4.029 -23.075 1.00 84.56 167 TYR A O 1
ATOM 1345 N N . THR A 1 168 ? 13.412 -4.673 -23.680 1.00 86.19 168 THR A N 1
ATOM 1346 C CA . THR A 1 168 ? 13.026 -5.885 -24.402 1.00 86.19 168 THR A CA 1
ATOM 1347 C C . THR A 1 168 ? 13.748 -7.050 -23.734 1.00 86.19 168 THR A C 1
ATOM 1349 O O . THR A 1 168 ? 14.983 -7.030 -23.697 1.00 86.19 168 THR A O 1
ATOM 1352 N N . PRO A 1 169 ? 13.029 -8.031 -23.160 1.00 80.38 169 PRO A N 1
ATOM 1353 C CA . PRO A 1 169 ? 13.683 -9.198 -22.591 1.00 80.38 169 PRO A CA 1
ATOM 1354 C C . PRO A 1 169 ? 14.465 -9.936 -23.685 1.00 80.38 169 PRO A C 1
ATOM 1356 O O . PRO A 1 169 ? 14.038 -9.934 -24.845 1.00 80.38 169 PRO A O 1
ATOM 1359 N N . PRO A 1 170 ? 15.612 -10.552 -23.352 1.00 85.31 170 PRO A N 1
ATOM 1360 C CA . PRO A 1 170 ? 16.305 -11.403 -24.307 1.00 85.31 170 PRO A CA 1
ATOM 1361 C C . PRO A 1 170 ? 15.356 -12.518 -24.779 1.00 85.31 170 PRO A C 1
ATOM 1363 O O . PRO A 1 170 ? 14.503 -12.951 -23.997 1.00 85.31 170 PRO A O 1
ATOM 1366 N N . PRO A 1 171 ? 15.476 -12.982 -26.036 1.00 82.12 171 PRO A N 1
ATOM 1367 C CA . PRO A 1 171 ? 14.703 -14.124 -26.503 1.00 82.12 171 PRO A CA 1
ATOM 1368 C C . PRO A 1 171 ? 14.922 -15.307 -25.557 1.00 82.12 171 PRO A C 1
ATOM 1370 O O . PRO A 1 171 ? 16.035 -15.510 -25.064 1.00 82.12 171 PRO A O 1
ATOM 1373 N N . GLU A 1 172 ? 13.857 -16.060 -25.282 1.00 75.69 172 GLU A N 1
ATOM 1374 C CA . GLU A 1 172 ? 13.926 -17.275 -24.475 1.00 75.69 172 GLU A CA 1
ATOM 1375 C C . GLU A 1 172 ? 14.837 -18.282 -25.188 1.00 75.69 172 GLU A C 1
ATOM 1377 O O . GLU A 1 172 ? 14.408 -19.057 -26.040 1.00 75.69 172 GLU A O 1
ATOM 1382 N N . ASN A 1 173 ? 16.130 -18.259 -24.868 1.00 59.47 173 ASN A N 1
ATOM 1383 C CA . ASN A 1 173 ? 17.020 -19.354 -25.201 1.00 59.47 173 ASN A CA 1
ATOM 1384 C C . ASN A 1 173 ? 16.607 -20.513 -24.299 1.00 59.47 173 ASN A C 1
ATOM 1386 O O . ASN A 1 173 ? 17.125 -20.663 -23.193 1.00 59.47 173 ASN A O 1
ATOM 1390 N N . HIS A 1 174 ? 15.649 -21.316 -24.762 1.00 54.91 174 HIS A N 1
ATOM 1391 C CA . HIS A 1 174 ? 15.505 -22.678 -24.282 1.00 54.91 174 HIS A CA 1
ATOM 1392 C C . HIS A 1 174 ? 16.876 -23.328 -24.417 1.00 54.91 174 HIS A C 1
ATOM 1394 O O . HIS A 1 174 ? 17.387 -23.520 -25.524 1.00 54.91 174 HIS A O 1
ATOM 1400 N N . THR A 1 175 ? 17.502 -23.595 -23.279 1.00 51.62 175 THR A N 1
ATOM 1401 C CA . THR A 1 175 ? 18.675 -24.444 -23.200 1.00 51.62 175 THR A CA 1
ATOM 1402 C C . THR A 1 175 ? 18.348 -25.723 -23.959 1.00 51.62 175 THR A C 1
ATOM 1404 O O . THR A 1 175 ? 17.363 -26.401 -23.669 1.00 51.62 175 THR A O 1
ATOM 1407 N N . GLN A 1 176 ? 19.146 -25.992 -24.987 1.00 47.12 176 GLN A N 1
ATOM 1408 C CA . GLN A 1 176 ? 19.219 -27.299 -25.607 1.00 47.12 176 GLN A CA 1
ATOM 1409 C C . GLN A 1 176 ? 19.563 -28.332 -24.524 1.00 47.12 176 GLN A C 1
ATOM 1411 O O . GLN A 1 176 ? 20.540 -28.135 -23.802 1.00 47.12 176 GLN A O 1
ATOM 1416 N N . ASN A 1 177 ? 18.784 -29.420 -24.532 1.00 39.47 177 ASN A N 1
ATOM 1417 C CA . ASN A 1 177 ? 18.975 -30.731 -23.894 1.00 39.47 177 ASN A CA 1
ATOM 1418 C C . ASN A 1 177 ? 18.824 -30.837 -22.373 1.00 39.47 177 ASN A C 1
ATOM 1420 O O . ASN A 1 177 ? 19.685 -30.327 -21.626 1.00 39.47 177 ASN A O 1
#

Secondary structure (DSSP, 8-state):
--BTTB----S-TTTTT--GGG--HHHHHHHHHHHHHHHHHHTTT---HHHHHHHHHHHHHTT--HHHHHHHHT--TTT--HHHHHHHTTGGGGHHHHHHHHHHHHHHHHHHTT----GGGGHHHHHHHHHHTT--HHHHHHHHHHHHHHHHHHHHHHHHHHSSS---PPP------